Protein AF-A0A3C1KQJ9-F1 (afdb_monomer)

Mean predicted aligned error: 6.89 Å

Organism: NCBI:txid287487

Structure (mmCIF, N/CA/C/O backbone):
data_AF-A0A3C1KQJ9-F1
#
_entry.id   AF-A0A3C1KQJ9-F1
#
loop_
_atom_site.group_PDB
_atom_site.id
_atom_site.type_symbol
_atom_site.label_atom_id
_atom_site.label_alt_id
_atom_site.label_comp_id
_atom_site.label_asym_id
_atom_site.label_entity_id
_atom_site.label_seq_id
_atom_site.pdbx_PDB_ins_code
_at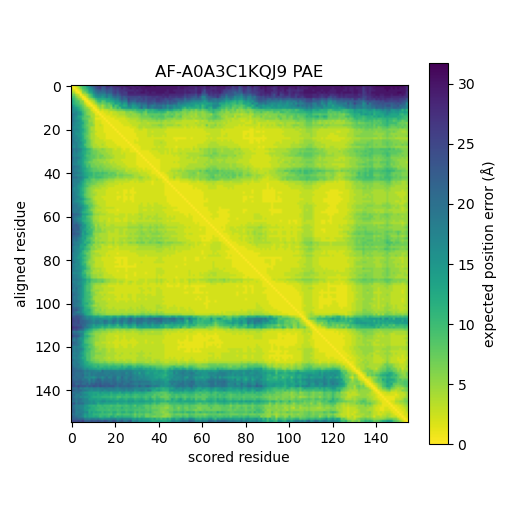om_site.Cartn_x
_atom_site.Cartn_y
_atom_site.Cartn_z
_atom_site.occupancy
_atom_site.B_iso_or_equiv
_atom_site.auth_seq_id
_atom_site.auth_comp_id
_atom_site.auth_asym_id
_atom_site.auth_atom_id
_atom_site.pdbx_PDB_model_num
ATOM 1 N N . MET A 1 1 ? 27.253 33.373 -0.904 1.00 40.12 1 MET A N 1
ATOM 2 C CA . MET A 1 1 ? 26.777 32.854 0.395 1.00 40.12 1 MET A CA 1
ATOM 3 C C . MET A 1 1 ? 25.838 31.694 0.074 1.00 40.12 1 MET A C 1
ATOM 5 O O . MET A 1 1 ? 24.769 31.944 -0.462 1.00 40.12 1 MET A O 1
ATOM 9 N N . SER A 1 2 ? 26.299 30.443 0.201 1.00 50.56 2 SER A N 1
ATOM 10 C CA . SER A 1 2 ? 25.529 29.257 -0.217 1.00 50.56 2 SER A CA 1
ATOM 11 C C . SER A 1 2 ? 24.410 28.984 0.790 1.00 50.56 2 SER A C 1
ATOM 13 O O . SER A 1 2 ? 24.695 28.715 1.953 1.00 50.56 2 SER A O 1
ATOM 15 N N . VAL A 1 3 ? 23.152 29.057 0.351 1.00 56.91 3 VAL A N 1
ATOM 16 C CA . VAL A 1 3 ? 21.940 28.780 1.156 1.00 56.91 3 VAL A CA 1
ATOM 17 C C . VAL A 1 3 ? 21.653 27.266 1.224 1.00 56.91 3 VAL A C 1
ATOM 19 O O . VAL A 1 3 ? 20.543 26.834 1.495 1.00 56.91 3 VAL A O 1
ATOM 22 N N . ILE A 1 4 ? 22.658 26.419 0.986 1.00 58.31 4 ILE A N 1
ATOM 23 C CA . ILE A 1 4 ? 22.537 24.960 1.097 1.00 58.31 4 ILE A CA 1
ATOM 24 C C . ILE A 1 4 ? 23.562 24.498 2.133 1.00 58.31 4 ILE A C 1
ATOM 26 O O . ILE A 1 4 ? 24.605 23.938 1.812 1.00 58.31 4 ILE A O 1
ATOM 30 N N . GLY A 1 5 ? 23.300 24.839 3.396 1.00 54.94 5 GLY A N 1
ATOM 31 C CA . GLY A 1 5 ? 24.182 24.534 4.529 1.00 54.94 5 GLY A CA 1
ATOM 32 C C . GLY A 1 5 ? 24.134 23.078 4.996 1.00 54.94 5 GLY A C 1
ATOM 33 O O . GLY A 1 5 ? 24.909 22.705 5.870 1.00 54.94 5 GLY A O 1
ATOM 34 N N . ASN A 1 6 ? 23.252 22.246 4.436 1.00 52.12 6 ASN A N 1
ATOM 35 C CA . ASN A 1 6 ? 23.225 20.816 4.713 1.00 52.12 6 ASN A CA 1
ATOM 36 C C . ASN A 1 6 ? 22.461 20.052 3.617 1.00 52.12 6 ASN A C 1
ATOM 38 O O . ASN A 1 6 ? 21.237 20.117 3.560 1.00 52.12 6 ASN A O 1
ATOM 42 N N . THR A 1 7 ? 23.179 19.307 2.775 1.00 61.00 7 THR A N 1
ATOM 43 C CA . THR A 1 7 ? 22.599 18.380 1.778 1.00 61.00 7 THR A CA 1
ATOM 44 C C . THR A 1 7 ? 22.525 16.943 2.314 1.00 61.00 7 THR A C 1
ATOM 46 O O . THR A 1 7 ? 22.182 16.023 1.577 1.00 61.00 7 THR A O 1
ATOM 49 N N . ALA A 1 8 ? 22.887 16.714 3.582 1.00 61.41 8 ALA A N 1
ATOM 50 C CA . ALA A 1 8 ? 22.876 15.383 4.171 1.00 61.41 8 ALA A CA 1
ATOM 51 C C . ALA A 1 8 ? 21.514 15.087 4.814 1.00 61.41 8 ALA A C 1
ATOM 53 O O . ALA A 1 8 ? 21.175 15.638 5.866 1.00 61.41 8 ALA A O 1
ATOM 54 N N . LEU A 1 9 ? 20.760 14.179 4.192 1.00 62.34 9 LEU A N 1
ATOM 55 C CA . LEU A 1 9 ? 19.651 13.475 4.831 1.00 62.34 9 LEU A CA 1
ATOM 56 C C . LEU A 1 9 ? 20.246 12.408 5.758 1.00 62.34 9 LEU A C 1
ATOM 58 O O . LEU A 1 9 ? 21.018 11.558 5.313 1.00 62.34 9 LEU A O 1
ATOM 62 N N . ARG A 1 10 ? 19.935 12.480 7.056 1.00 63.31 10 ARG A N 1
ATOM 63 C CA . ARG A 1 10 ? 20.320 11.455 8.034 1.00 63.31 10 ARG A CA 1
ATOM 64 C C . ARG A 1 10 ? 19.116 10.572 8.317 1.00 63.31 10 ARG A C 1
ATOM 66 O O . ARG A 1 10 ? 18.096 11.069 8.781 1.00 63.31 10 ARG A O 1
ATOM 73 N N . PHE A 1 11 ? 19.272 9.287 8.045 1.00 67.06 11 PHE A N 1
ATOM 74 C CA . PHE A 1 11 ? 18.290 8.255 8.346 1.00 67.06 11 PHE A CA 1
ATOM 75 C C . PHE A 1 11 ? 18.615 7.608 9.696 1.00 67.06 11 PHE A C 1
ATOM 77 O O . PHE A 1 11 ? 19.782 7.575 10.097 1.00 67.06 11 PHE A O 1
ATOM 84 N N . SER A 1 12 ? 17.600 7.095 10.395 1.00 79.06 12 SER A N 1
ATOM 85 C CA . SER A 1 12 ? 17.849 6.113 11.459 1.00 79.06 12 SER A CA 1
ATOM 86 C C . SER A 1 12 ? 18.439 4.827 10.864 1.00 79.06 12 SER A C 1
ATOM 88 O O . SER A 1 12 ? 18.347 4.602 9.655 1.00 79.06 12 SER A O 1
ATOM 90 N N . GLU A 1 13 ? 19.036 3.970 11.696 1.00 80.69 13 GLU A N 1
ATOM 91 C CA . GLU A 1 13 ? 19.546 2.664 11.247 1.00 80.69 13 GLU A CA 1
ATOM 92 C C . GLU A 1 13 ? 18.436 1.828 10.587 1.00 80.69 13 GLU A C 1
ATOM 94 O O . GLU A 1 13 ? 18.628 1.327 9.479 1.00 80.69 13 GLU A O 1
ATOM 99 N N . ASP A 1 14 ? 17.237 1.806 11.179 1.00 75.75 14 ASP A N 1
ATOM 100 C CA . ASP A 1 14 ? 16.064 1.131 10.607 1.00 75.75 14 ASP A CA 1
ATOM 101 C C . ASP A 1 14 ? 15.691 1.683 9.224 1.00 75.75 14 ASP A C 1
ATOM 103 O O . ASP A 1 14 ? 15.439 0.930 8.286 1.00 75.75 14 ASP A O 1
ATOM 107 N N . GLN A 1 15 ? 15.695 3.009 9.060 1.00 77.31 15 GLN A N 1
ATOM 108 C CA . GLN A 1 15 ? 15.394 3.646 7.776 1.00 77.31 15 GLN A CA 1
ATOM 109 C C . GLN A 1 15 ? 16.464 3.349 6.721 1.00 77.31 15 GLN A C 1
ATOM 111 O O . GLN A 1 15 ? 16.125 3.170 5.551 1.00 77.31 15 GLN A O 1
ATOM 116 N N . ALA A 1 16 ? 17.738 3.277 7.115 1.00 82.81 16 ALA A N 1
ATOM 117 C CA . ALA A 1 16 ? 18.826 2.908 6.216 1.00 82.81 16 ALA A CA 1
ATOM 118 C C . ALA A 1 16 ? 18.688 1.452 5.741 1.00 82.81 16 ALA A C 1
ATOM 120 O O . ALA A 1 16 ? 18.785 1.188 4.544 1.00 82.81 16 ALA A O 1
ATOM 121 N N . MET A 1 17 ? 18.362 0.526 6.648 1.00 87.31 17 MET A N 1
ATOM 122 C CA . MET A 1 17 ? 18.100 -0.872 6.294 1.00 87.31 17 MET A CA 1
ATOM 123 C C . MET A 1 17 ? 16.894 -1.011 5.357 1.00 87.31 17 MET A C 1
ATOM 125 O O . MET A 1 17 ? 16.983 -1.687 4.333 1.00 87.31 17 MET A O 1
ATOM 129 N N . ILE A 1 18 ? 15.783 -0.332 5.662 1.00 88.56 18 ILE A N 1
ATOM 130 C CA . ILE A 1 18 ? 14.587 -0.320 4.804 1.00 88.56 18 ILE A CA 1
ATOM 131 C C . ILE A 1 18 ? 14.925 0.227 3.417 1.00 88.56 18 ILE A C 1
ATOM 133 O O . ILE A 1 18 ? 14.473 -0.321 2.414 1.00 88.56 18 ILE A O 1
ATOM 137 N N . MET A 1 19 ? 15.737 1.283 3.343 1.00 86.88 19 MET A N 1
ATOM 138 C CA . MET A 1 19 ? 16.176 1.864 2.078 1.00 86.88 19 MET A CA 1
ATOM 139 C C . MET A 1 19 ? 16.962 0.869 1.224 1.00 86.88 19 MET A C 1
ATOM 141 O O . MET A 1 19 ? 16.694 0.762 0.025 1.00 86.88 19 MET A O 1
ATOM 145 N N . ASP A 1 20 ? 17.907 0.137 1.810 1.00 91.88 20 ASP A N 1
ATOM 146 C CA . ASP A 1 20 ? 18.714 -0.835 1.072 1.00 91.88 20 ASP A CA 1
ATOM 147 C C . ASP A 1 20 ? 17.858 -2.003 0.563 1.00 91.88 20 ASP A C 1
ATOM 149 O O . ASP A 1 20 ? 17.939 -2.361 -0.618 1.00 91.88 20 ASP A O 1
ATOM 153 N N . VAL A 1 21 ? 16.961 -2.525 1.408 1.00 95.25 21 VAL A N 1
ATOM 154 C CA . VAL A 1 21 ? 16.000 -3.574 1.028 1.00 95.25 21 VAL A CA 1
ATOM 155 C C . VAL A 1 21 ? 15.075 -3.087 -0.087 1.00 95.25 21 VAL A C 1
ATOM 157 O O . VAL A 1 21 ? 14.929 -3.762 -1.105 1.00 95.25 21 VAL A O 1
ATOM 160 N N . ALA A 1 22 ? 14.494 -1.893 0.051 1.00 95.06 22 ALA A N 1
ATOM 161 C CA . ALA A 1 22 ? 13.571 -1.346 -0.936 1.00 95.06 22 ALA A CA 1
ATOM 162 C C . ALA A 1 22 ? 14.243 -1.109 -2.293 1.00 95.06 22 ALA A C 1
ATOM 164 O O . ALA A 1 22 ? 13.657 -1.409 -3.334 1.00 95.06 22 ALA A O 1
ATOM 165 N N . ARG A 1 23 ? 15.485 -0.611 -2.304 1.00 94.62 23 ARG A N 1
ATOM 166 C CA . ARG A 1 23 ? 16.258 -0.406 -3.538 1.00 94.62 23 ARG A CA 1
ATOM 167 C C . ARG A 1 23 ? 16.559 -1.719 -4.246 1.00 94.62 23 ARG A C 1
ATOM 169 O O . ARG A 1 23 ? 16.351 -1.796 -5.457 1.00 94.62 23 ARG A O 1
ATOM 176 N N . ALA A 1 24 ? 17.025 -2.728 -3.512 1.00 95.75 24 ALA A N 1
ATOM 177 C CA . ALA A 1 24 ? 17.306 -4.046 -4.074 1.00 95.75 24 ALA A CA 1
ATOM 178 C C . ALA A 1 24 ? 16.028 -4.690 -4.632 1.00 95.75 24 ALA A C 1
ATOM 180 O O . ALA A 1 24 ? 16.003 -5.115 -5.786 1.00 95.75 24 ALA A O 1
ATOM 181 N N . PHE A 1 25 ? 14.943 -4.660 -3.855 1.00 96.81 25 PHE A N 1
ATOM 182 C CA . PHE A 1 25 ? 13.643 -5.189 -4.255 1.00 96.81 25 PHE A CA 1
ATOM 183 C C . PHE A 1 25 ? 13.104 -4.514 -5.522 1.00 96.81 25 PHE A C 1
ATOM 185 O O . PHE A 1 25 ? 12.740 -5.186 -6.485 1.00 96.81 25 PHE A O 1
ATOM 192 N N . CYS A 1 26 ? 13.098 -3.178 -5.566 1.00 95.56 26 CYS A N 1
ATOM 193 C CA . CYS A 1 26 ? 12.583 -2.436 -6.717 1.00 95.56 26 CYS A CA 1
ATOM 194 C C . CYS A 1 26 ? 13.442 -2.627 -7.974 1.00 95.56 26 CYS A C 1
ATOM 196 O O . CYS A 1 26 ? 12.908 -2.596 -9.081 1.00 95.56 26 CYS A O 1
ATOM 198 N N . ALA A 1 27 ? 14.759 -2.804 -7.827 1.00 93.62 27 ALA A N 1
ATOM 199 C CA . ALA A 1 27 ? 15.645 -3.094 -8.952 1.00 93.62 27 ALA A CA 1
ATOM 200 C C . ALA A 1 27 ? 15.368 -4.476 -9.567 1.00 93.62 27 ALA A C 1
ATOM 202 O O . ALA A 1 27 ? 15.420 -4.616 -10.787 1.00 93.62 27 ALA A O 1
ATOM 203 N N . ASP A 1 28 ? 15.042 -5.468 -8.736 1.00 95.62 28 ASP A N 1
ATOM 204 C CA . ASP A 1 28 ? 14.771 -6.843 -9.164 1.00 95.62 28 ASP A CA 1
ATOM 205 C C . ASP A 1 28 ? 13.340 -7.018 -9.710 1.00 95.62 28 ASP A C 1
ATOM 207 O O . ASP A 1 28 ? 13.116 -7.681 -10.723 1.00 95.62 28 ASP A O 1
ATOM 211 N N . ARG A 1 29 ? 12.346 -6.379 -9.078 1.00 95.62 29 ARG A N 1
ATOM 212 C CA . ARG A 1 29 ? 10.919 -6.562 -9.404 1.00 95.62 29 ARG A CA 1
ATOM 213 C C . ARG A 1 29 ? 10.334 -5.574 -10.408 1.00 95.62 29 ARG A C 1
ATOM 215 O O . ARG A 1 29 ? 9.238 -5.821 -10.906 1.00 95.62 29 ARG A O 1
ATOM 222 N N . SER A 1 30 ? 11.049 -4.502 -10.756 1.00 93.94 30 SER A N 1
ATOM 223 C CA . SER A 1 30 ? 10.569 -3.488 -11.709 1.00 93.94 30 SER A CA 1
ATOM 224 C C . SER A 1 30 ? 11.500 -3.267 -12.913 1.00 93.94 30 SER A C 1
ATOM 226 O O . SER A 1 30 ? 11.900 -2.133 -13.201 1.00 93.94 30 SER A O 1
ATOM 228 N N . PRO A 1 31 ? 11.879 -4.319 -13.667 1.00 94.19 31 PRO A N 1
ATOM 229 C CA . PRO A 1 31 ? 12.591 -4.117 -14.920 1.00 94.19 31 PRO A CA 1
ATOM 230 C C . PRO A 1 31 ? 11.687 -3.383 -15.923 1.00 94.19 31 PRO A C 1
ATOM 232 O O . PRO A 1 31 ? 10.477 -3.605 -15.976 1.00 94.19 31 PRO A O 1
ATOM 235 N N . MET A 1 32 ? 12.273 -2.537 -16.776 1.00 92.31 32 MET A N 1
ATOM 236 C CA . MET A 1 32 ? 11.517 -1.683 -17.713 1.00 92.31 32 MET A CA 1
ATOM 237 C C . MET A 1 32 ? 10.558 -2.451 -18.634 1.00 92.31 32 MET A C 1
ATOM 239 O O . MET A 1 32 ? 9.519 -1.919 -19.018 1.00 92.31 32 MET A O 1
ATOM 243 N N . ALA A 1 33 ? 10.885 -3.699 -18.981 1.00 92.56 33 ALA A N 1
ATOM 244 C CA . ALA A 1 33 ? 9.992 -4.564 -19.748 1.00 92.56 33 ALA A CA 1
ATOM 245 C C . ALA A 1 33 ? 8.688 -4.865 -18.985 1.00 92.56 33 ALA A C 1
ATOM 247 O O . ALA A 1 33 ? 7.610 -4.751 -19.565 1.00 92.56 33 ALA A O 1
ATOM 248 N N . SER A 1 34 ? 8.776 -5.166 -17.685 1.00 92.00 34 SER A N 1
ATOM 249 C CA . SER A 1 34 ? 7.609 -5.389 -16.825 1.00 92.00 34 SER A CA 1
ATOM 250 C C . SER A 1 34 ? 6.785 -4.119 -16.656 1.00 92.00 34 SER A C 1
ATOM 252 O O . SER A 1 34 ? 5.567 -4.179 -16.767 1.00 92.00 34 SER A O 1
ATOM 254 N N . VAL A 1 35 ? 7.431 -2.962 -16.466 1.00 93.00 35 VAL A N 1
ATOM 255 C CA . VAL A 1 35 ? 6.731 -1.667 -16.366 1.00 93.00 35 VAL A CA 1
ATOM 256 C C . VAL A 1 35 ? 5.881 -1.414 -17.613 1.00 93.00 35 VAL A C 1
ATOM 258 O O . VAL A 1 35 ? 4.703 -1.094 -17.503 1.00 93.00 35 VAL A O 1
ATOM 261 N N . ARG A 1 36 ? 6.447 -1.618 -18.810 1.00 92.69 36 ARG A N 1
ATOM 262 C CA . ARG A 1 36 ? 5.708 -1.451 -20.072 1.00 92.69 36 ARG A CA 1
ATOM 263 C C . ARG A 1 36 ? 4.559 -2.442 -20.216 1.00 92.69 36 ARG A C 1
ATOM 265 O O . ARG A 1 36 ? 3.495 -2.051 -20.671 1.00 92.69 36 ARG A O 1
ATOM 272 N N . ALA A 1 37 ? 4.763 -3.698 -19.825 1.00 92.75 37 ALA A N 1
ATOM 273 C CA . ALA A 1 37 ? 3.703 -4.701 -19.868 1.00 92.75 37 ALA A CA 1
ATOM 274 C C . ALA A 1 37 ? 2.543 -4.358 -18.916 1.00 92.75 37 ALA A C 1
ATOM 276 O O . ALA A 1 37 ? 1.387 -4.588 -19.253 1.00 92.75 37 ALA A O 1
ATOM 277 N N . LEU A 1 38 ? 2.841 -3.780 -17.748 1.00 93.88 38 LEU A N 1
ATOM 278 C CA . LEU A 1 38 ? 1.831 -3.397 -16.762 1.00 93.88 38 LEU A CA 1
ATOM 279 C C . LEU A 1 38 ? 0.990 -2.188 -17.186 1.00 93.88 38 LEU A C 1
ATOM 281 O O . LEU A 1 38 ? -0.177 -2.132 -16.810 1.00 93.88 38 LEU A O 1
ATOM 285 N N . LEU A 1 39 ? 1.538 -1.263 -17.983 1.00 90.44 39 LEU A N 1
ATOM 286 C CA . LEU A 1 39 ? 0.779 -0.127 -18.529 1.00 90.44 39 LEU A CA 1
ATOM 287 C C . LEU A 1 39 ? -0.401 -0.567 -19.406 1.00 90.44 39 LEU A C 1
ATOM 289 O O . LEU A 1 39 ? -1.422 0.108 -19.434 1.00 90.44 39 LEU A O 1
ATOM 293 N N . GLU A 1 40 ? -0.263 -1.705 -20.084 1.00 91.19 40 GLU A N 1
ATOM 294 C CA . GLU A 1 40 ? -1.302 -2.290 -20.940 1.00 91.19 40 GLU A CA 1
ATOM 295 C C . GLU A 1 40 ? -2.196 -3.289 -20.182 1.00 91.19 40 GLU A C 1
ATOM 297 O O . GLU A 1 40 ? -3.070 -3.919 -20.774 1.00 91.19 40 GLU A O 1
ATOM 302 N N . SER A 1 41 ? -1.957 -3.493 -18.881 1.00 92.31 41 SER A N 1
ATOM 303 C CA . SER A 1 41 ? -2.708 -4.450 -18.066 1.00 92.31 41 SER A CA 1
ATOM 304 C C . SER A 1 41 ? -3.866 -3.781 -17.332 1.00 92.31 41 SER A C 1
ATOM 306 O O . SER A 1 41 ? -3.703 -2.700 -16.772 1.00 92.31 41 SER A O 1
ATOM 308 N N . ASP A 1 42 ? -5.000 -4.477 -17.229 1.00 88.81 42 ASP A N 1
ATOM 309 C CA . ASP A 1 42 ? -6.173 -3.980 -16.492 1.00 88.81 42 ASP A CA 1
ATOM 310 C C . ASP A 1 42 ? -5.883 -3.749 -14.999 1.00 88.81 42 ASP A C 1
ATOM 312 O O . ASP A 1 42 ? -6.436 -2.845 -14.377 1.00 88.81 42 ASP A O 1
ATOM 316 N N . ALA A 1 43 ? -5.016 -4.576 -14.403 1.00 87.44 43 ALA A N 1
ATOM 317 C CA . ALA A 1 43 ? -4.680 -4.484 -12.984 1.00 87.44 43 ALA A CA 1
ATOM 318 C C . ALA A 1 43 ? -3.707 -3.335 -12.676 1.00 87.44 43 ALA A C 1
ATOM 320 O O . ALA A 1 43 ? -3.728 -2.800 -11.571 1.00 87.44 43 ALA A O 1
ATOM 321 N N . GLY A 1 44 ? -2.817 -2.985 -13.612 1.00 89.38 44 GLY A N 1
ATOM 322 C CA . GLY A 1 44 ? -1.796 -1.947 -13.430 1.00 89.38 44 GLY A CA 1
ATOM 323 C C . GLY A 1 44 ? -0.661 -2.297 -12.452 1.00 89.38 44 GLY A C 1
ATOM 324 O O . GLY A 1 44 ? 0.251 -1.494 -12.259 1.00 89.38 44 GLY A O 1
ATOM 325 N N . PHE A 1 45 ? -0.675 -3.483 -11.834 1.00 93.69 45 PHE A N 1
ATOM 326 C CA . PHE A 1 45 ? 0.401 -3.996 -10.980 1.00 93.69 45 PHE A CA 1
ATOM 327 C C . PHE A 1 45 ? 0.466 -5.529 -11.020 1.00 93.69 45 PHE A C 1
ATOM 329 O O . PHE A 1 45 ? -0.478 -6.194 -11.442 1.00 93.69 45 PHE A O 1
ATOM 336 N N . ASN A 1 46 ? 1.585 -6.100 -10.564 1.00 94.62 46 ASN A N 1
ATOM 337 C CA . ASN A 1 46 ? 1.760 -7.549 -10.470 1.00 94.62 46 ASN A CA 1
ATOM 338 C C . ASN A 1 46 ? 1.335 -8.060 -9.072 1.00 94.62 46 ASN A C 1
ATOM 340 O O . ASN A 1 46 ? 1.993 -7.706 -8.090 1.00 94.62 46 ASN A O 1
ATOM 344 N N . PRO A 1 47 ? 0.300 -8.919 -8.955 1.00 94.56 47 PRO A N 1
ATOM 345 C CA . PRO A 1 47 ? -0.159 -9.451 -7.669 1.00 94.56 47 PRO A CA 1
ATOM 346 C C . PRO A 1 47 ? 0.899 -10.242 -6.891 1.00 94.56 47 PRO A C 1
ATOM 348 O O . PRO A 1 47 ? 0.900 -10.196 -5.666 1.00 94.56 47 PRO A O 1
ATOM 351 N N . ALA A 1 48 ? 1.818 -10.931 -7.575 1.00 95.69 48 ALA A N 1
ATOM 352 C CA . ALA A 1 48 ? 2.900 -11.657 -6.911 1.00 95.69 48 ALA A CA 1
ATOM 353 C C . ALA A 1 48 ? 3.894 -10.690 -6.253 1.00 95.69 48 ALA A C 1
ATOM 355 O O . ALA A 1 48 ? 4.264 -10.870 -5.099 1.00 95.69 48 ALA A O 1
ATOM 356 N N . VAL A 1 49 ? 4.242 -9.604 -6.953 1.00 96.44 49 VAL A N 1
ATOM 357 C CA . VAL A 1 49 ? 5.107 -8.547 -6.404 1.00 96.44 49 VAL A CA 1
ATOM 358 C C . VAL A 1 49 ? 4.416 -7.829 -5.247 1.00 96.44 49 VAL A C 1
ATOM 360 O O . VAL A 1 49 ? 5.068 -7.492 -4.263 1.00 96.44 49 VAL A O 1
ATOM 363 N N . TRP A 1 50 ? 3.097 -7.620 -5.332 1.00 97.25 50 TRP A N 1
ATOM 364 C CA . TRP A 1 50 ? 2.324 -7.101 -4.204 1.00 97.25 50 TRP A CA 1
ATOM 365 C C . TRP A 1 50 ? 2.406 -8.031 -2.994 1.00 97.25 50 TRP A C 1
ATOM 367 O O . TRP A 1 50 ? 2.707 -7.554 -1.906 1.00 97.25 50 TRP A O 1
ATOM 377 N N . GLN A 1 51 ? 2.216 -9.339 -3.179 1.00 97.69 51 GLN A N 1
ATOM 378 C CA . GLN A 1 51 ? 2.325 -10.300 -2.082 1.00 97.69 51 GLN A CA 1
ATOM 379 C C . GLN A 1 51 ? 3.715 -10.271 -1.430 1.00 97.69 51 GLN A C 1
ATOM 381 O O . GLN A 1 51 ? 3.801 -10.247 -0.210 1.00 97.69 51 GLN A O 1
ATOM 386 N N . GLU A 1 52 ? 4.795 -10.154 -2.208 1.00 97.69 52 GLU A N 1
ATOM 387 C CA . GLU A 1 52 ? 6.141 -9.995 -1.639 1.00 97.69 52 GLU A CA 1
ATOM 388 C C . GLU A 1 52 ? 6.264 -8.723 -0.772 1.00 97.69 52 GLU A C 1
ATOM 390 O O . GLU A 1 52 ? 6.903 -8.751 0.279 1.00 97.69 52 GLU A O 1
ATOM 395 N N . MET A 1 53 ? 5.623 -7.608 -1.155 1.00 97.19 53 MET A N 1
ATOM 396 C CA . MET A 1 53 ? 5.568 -6.401 -0.311 1.00 97.19 53 MET A CA 1
ATOM 397 C C . MET A 1 53 ? 4.782 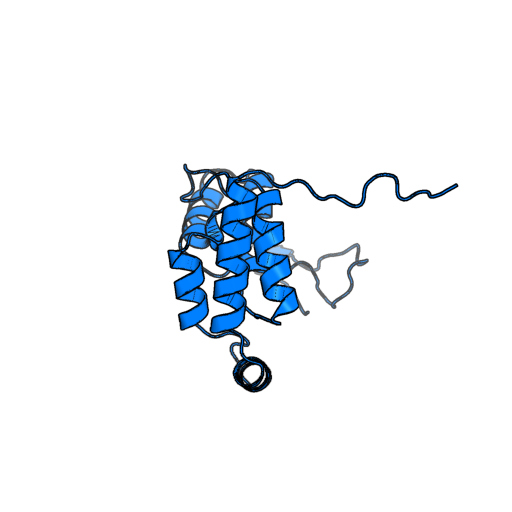-6.628 0.985 1.00 97.19 53 MET A C 1
ATOM 399 O O . MET A 1 53 ? 5.167 -6.105 2.034 1.00 97.19 53 MET A O 1
ATOM 403 N N . VAL A 1 54 ? 3.683 -7.385 0.914 1.00 97.31 54 VAL A N 1
ATOM 404 C CA . VAL A 1 54 ? 2.877 -7.774 2.080 1.00 97.31 54 VAL A CA 1
ATOM 405 C C . VAL A 1 54 ? 3.709 -8.626 3.035 1.00 97.31 54 VAL A C 1
ATOM 407 O O . VAL A 1 54 ? 3.736 -8.337 4.229 1.00 97.31 54 VAL A O 1
ATOM 410 N N . ASP A 1 55 ? 4.452 -9.600 2.514 1.00 96.25 55 ASP A N 1
ATOM 411 C CA . ASP A 1 55 ? 5.301 -10.497 3.303 1.00 96.25 55 ASP A CA 1
ATOM 412 C C . ASP A 1 55 ? 6.460 -9.746 3.988 1.00 96.25 55 ASP A C 1
ATOM 414 O O . ASP A 1 55 ? 6.876 -10.105 5.089 1.00 96.25 55 ASP A O 1
ATOM 418 N N . MET A 1 56 ? 6.947 -8.653 3.384 1.00 94.94 56 MET A N 1
ATOM 419 C CA . MET A 1 56 ? 7.906 -7.726 4.007 1.00 94.94 56 MET A CA 1
ATOM 420 C C . MET A 1 56 ? 7.273 -6.785 5.052 1.00 94.94 56 MET A C 1
ATOM 422 O O . MET A 1 56 ? 7.980 -5.985 5.666 1.00 94.94 56 MET A O 1
ATOM 426 N N . GLY A 1 57 ? 5.952 -6.828 5.243 1.00 94.69 57 GLY A N 1
ATOM 427 C CA . GLY A 1 57 ? 5.227 -5.999 6.210 1.00 94.69 57 GLY A CA 1
ATOM 428 C C . GLY A 1 57 ? 5.058 -4.534 5.797 1.00 94.69 57 GLY A C 1
ATOM 429 O O . GLY A 1 57 ? 4.684 -3.695 6.618 1.00 94.69 57 GLY A O 1
ATOM 430 N N . TRP A 1 58 ? 5.316 -4.188 4.532 1.00 96.00 58 TRP A N 1
ATOM 431 C CA . TRP A 1 58 ? 5.246 -2.801 4.059 1.00 96.00 58 TRP A CA 1
ATOM 432 C C . TRP A 1 58 ? 3.853 -2.157 4.179 1.00 96.00 58 TRP A C 1
ATOM 434 O O . TRP A 1 58 ? 3.792 -0.995 4.590 1.00 96.00 58 TRP A O 1
ATOM 444 N N . PRO A 1 59 ? 2.727 -2.850 3.901 1.00 96.50 59 PRO A N 1
ATOM 445 C CA . PRO A 1 59 ? 1.395 -2.248 4.017 1.00 96.50 59 PRO A CA 1
ATOM 446 C C . PRO A 1 59 ? 1.075 -1.762 5.437 1.00 96.50 59 PRO A C 1
ATOM 448 O O . PRO A 1 59 ? 0.452 -0.715 5.615 1.00 96.50 59 PRO A O 1
ATOM 451 N N . GLY A 1 60 ? 1.539 -2.500 6.449 1.00 95.00 60 GLY A N 1
ATOM 452 C CA . GLY A 1 60 ? 1.339 -2.195 7.865 1.00 95.00 60 GLY A CA 1
ATOM 453 C C . GLY A 1 60 ? 2.459 -1.374 8.505 1.00 95.00 60 GLY A C 1
ATOM 454 O O . GLY A 1 60 ? 2.343 -1.004 9.670 1.00 95.00 60 GLY A O 1
ATOM 455 N N . MET A 1 61 ? 3.543 -1.042 7.795 1.00 94.12 61 MET A N 1
ATOM 456 C CA . MET A 1 61 ? 4.777 -0.553 8.433 1.00 94.12 61 MET A CA 1
ATOM 457 C C . MET A 1 61 ? 4.608 0.734 9.263 1.00 94.12 61 MET A C 1
ATOM 459 O O . MET A 1 61 ? 5.357 0.986 10.203 1.00 94.12 61 MET A O 1
ATOM 463 N N . THR A 1 62 ? 3.606 1.550 8.926 1.00 93.12 62 THR A N 1
ATOM 464 C CA . THR A 1 62 ? 3.303 2.823 9.604 1.00 93.12 62 THR A CA 1
ATOM 465 C C . THR A 1 62 ? 2.169 2.721 10.621 1.00 93.12 62 THR A C 1
ATOM 467 O O . THR A 1 62 ? 1.897 3.693 11.330 1.00 93.12 62 THR A O 1
ATOM 470 N N . LEU A 1 63 ? 1.482 1.579 10.672 1.00 93.81 63 LEU A N 1
ATOM 471 C CA . LEU A 1 63 ? 0.395 1.318 11.606 1.00 93.81 63 LEU A CA 1
ATOM 472 C C . LEU A 1 63 ? 0.955 0.808 12.945 1.00 93.81 63 LEU A C 1
ATOM 474 O O . LEU A 1 63 ? 2.030 0.208 12.963 1.00 93.81 63 LEU A O 1
ATOM 478 N N . PRO A 1 64 ? 0.251 1.029 14.067 1.00 93.12 64 PRO A N 1
ATOM 479 C CA . PRO A 1 64 ? 0.607 0.440 15.356 1.00 93.12 64 PRO A CA 1
ATOM 480 C C . PRO A 1 64 ? 0.655 -1.094 15.318 1.00 93.12 64 PRO A C 1
ATOM 482 O O . PRO A 1 64 ? -0.126 -1.725 14.606 1.00 93.12 64 PRO A O 1
ATOM 485 N N . GLU A 1 65 ? 1.490 -1.696 16.166 1.00 93.62 65 GLU A N 1
ATOM 486 C CA . GLU A 1 65 ? 1.599 -3.161 16.306 1.00 93.62 65 GLU A CA 1
ATOM 487 C C . GLU A 1 65 ? 0.269 -3.826 16.685 1.00 93.62 65 GLU A C 1
ATOM 489 O O . GLU A 1 65 ? -0.069 -4.888 16.168 1.00 93.62 65 GLU A O 1
ATOM 494 N N . ALA A 1 66 ? -0.544 -3.163 17.517 1.00 91.94 66 ALA A N 1
ATOM 495 C CA . ALA A 1 66 ? -1.884 -3.631 17.891 1.00 91.94 66 ALA A CA 1
ATOM 496 C C . ALA A 1 66 ? -2.836 -3.802 16.689 1.00 91.94 66 ALA A C 1
ATOM 498 O O . ALA A 1 66 ? -3.848 -4.488 16.795 1.00 91.94 66 ALA A O 1
ATOM 499 N N . LEU A 1 67 ? -2.506 -3.185 15.553 1.00 92.81 67 LEU A N 1
ATOM 500 C CA . LEU A 1 67 ? -3.247 -3.250 14.297 1.00 92.81 67 LEU A CA 1
ATOM 501 C C . LEU A 1 67 ? -2.486 -4.045 13.222 1.00 92.81 67 LEU A C 1
ATOM 503 O O . LEU A 1 67 ? -2.728 -3.860 12.033 1.00 92.81 67 LEU A O 1
ATOM 507 N N . GLY A 1 68 ? -1.552 -4.913 13.629 1.00 90.25 68 GLY A N 1
ATOM 508 C CA . GLY A 1 68 ? -0.756 -5.743 12.720 1.00 90.25 68 GLY A CA 1
ATOM 509 C C . GLY A 1 68 ? 0.339 -4.981 11.969 1.00 90.25 68 GLY A C 1
ATOM 510 O O . GLY A 1 68 ? 0.848 -5.478 10.968 1.00 90.25 68 GLY A O 1
ATOM 511 N N . GLY A 1 69 ? 0.677 -3.768 12.415 1.00 92.94 69 GLY A N 1
ATOM 512 C CA . GLY A 1 69 ? 1.730 -2.946 11.829 1.00 92.94 69 GLY A CA 1
ATOM 513 C C . GLY A 1 69 ? 3.082 -3.044 12.538 1.00 92.94 69 GLY A C 1
ATOM 514 O O . GLY A 1 69 ? 3.261 -3.840 13.453 1.00 92.94 69 GLY A O 1
ATOM 515 N N . ALA A 1 70 ? 4.032 -2.202 12.123 1.00 91.19 70 ALA A N 1
ATOM 516 C CA . ALA A 1 70 ? 5.390 -2.156 12.687 1.00 91.19 70 ALA A CA 1
ATOM 517 C C . ALA A 1 70 ? 5.695 -0.880 13.496 1.00 91.19 70 ALA A C 1
ATOM 519 O O . ALA A 1 70 ? 6.785 -0.729 14.036 1.00 91.19 70 ALA A O 1
ATOM 520 N N . GLY A 1 71 ? 4.769 0.081 13.555 1.00 90.00 71 GLY A N 1
ATOM 521 C CA . GLY A 1 71 ? 4.918 1.296 14.362 1.00 90.00 71 GLY A CA 1
ATOM 522 C C . GLY A 1 71 ? 6.049 2.243 13.937 1.00 90.00 71 GLY A C 1
ATOM 523 O O . GLY A 1 71 ? 6.362 3.173 14.676 1.00 90.00 71 GLY A O 1
ATOM 524 N N . LEU A 1 72 ? 6.637 2.074 12.748 1.00 88.50 72 LEU A N 1
ATOM 525 C CA . LEU A 1 72 ? 7.846 2.799 12.318 1.00 88.50 72 LEU A CA 1
ATOM 526 C C . LEU A 1 72 ? 7.597 4.269 11.936 1.00 88.50 72 LEU A C 1
ATOM 528 O O . LEU A 1 72 ? 8.529 5.035 11.677 1.00 88.50 72 LEU A O 1
ATOM 532 N N . GLY A 1 73 ? 6.326 4.674 11.889 1.00 86.25 73 GLY A N 1
ATOM 533 C CA . GLY A 1 73 ? 5.907 6.012 11.495 1.00 86.25 73 GLY A CA 1
ATOM 534 C C . GLY A 1 73 ? 6.077 6.289 9.998 1.00 86.25 73 GLY A C 1
ATOM 535 O O . GLY A 1 73 ? 6.743 5.571 9.257 1.00 86.25 73 GLY A O 1
ATOM 536 N N . VAL A 1 74 ? 5.458 7.372 9.526 1.00 88.31 74 VAL A N 1
ATOM 537 C CA . VAL A 1 74 ? 5.384 7.697 8.086 1.00 88.31 74 VAL A CA 1
ATOM 538 C C . VAL A 1 74 ? 6.744 7.955 7.433 1.00 88.31 74 VAL A C 1
ATOM 540 O O . VAL A 1 74 ? 6.901 7.727 6.238 1.00 88.31 74 VAL A O 1
ATOM 543 N N . ALA A 1 75 ? 7.744 8.383 8.210 1.00 88.06 75 ALA A N 1
ATOM 544 C CA . ALA A 1 75 ? 9.095 8.621 7.710 1.00 88.06 75 ALA A CA 1
ATOM 545 C C . ALA A 1 75 ? 9.769 7.334 7.204 1.00 88.06 75 ALA A C 1
ATOM 547 O O . ALA A 1 75 ? 10.569 7.393 6.276 1.00 88.06 75 ALA A O 1
ATOM 548 N N . ALA A 1 76 ? 9.414 6.170 7.759 1.00 87.81 76 ALA A N 1
ATOM 549 C CA . ALA A 1 76 ? 9.948 4.884 7.318 1.00 87.81 76 ALA A CA 1
ATOM 550 C C . ALA A 1 76 ? 9.444 4.460 5.926 1.00 87.81 76 ALA A C 1
ATOM 552 O O . ALA A 1 76 ? 10.107 3.680 5.250 1.00 87.81 76 ALA A O 1
ATOM 553 N N . ALA A 1 77 ? 8.313 5.007 5.464 1.00 92.25 77 ALA A N 1
ATOM 554 C CA . ALA A 1 77 ? 7.781 4.732 4.130 1.00 92.25 77 ALA A CA 1
ATOM 555 C C . ALA A 1 77 ? 8.473 5.553 3.024 1.00 92.25 77 ALA A C 1
ATOM 557 O O . ALA A 1 77 ? 8.466 5.152 1.863 1.00 92.25 77 ALA A O 1
ATOM 558 N N . VAL A 1 78 ? 9.103 6.683 3.374 1.00 91.81 78 VAL A N 1
ATOM 559 C CA . VAL A 1 78 ? 9.820 7.559 2.429 1.00 91.81 78 VAL A CA 1
ATOM 560 C C . VAL A 1 78 ? 10.846 6.793 1.584 1.00 91.81 78 VAL A C 1
ATOM 562 O O . VAL A 1 78 ? 10.713 6.827 0.361 1.00 91.81 78 VAL A O 1
ATOM 565 N N . PRO A 1 79 ? 11.817 6.057 2.163 1.00 91.31 79 PRO A N 1
ATOM 566 C CA . PRO A 1 79 ? 12.804 5.336 1.360 1.00 91.31 79 PRO A CA 1
ATOM 567 C C . PRO A 1 79 ? 12.185 4.260 0.454 1.00 91.31 79 PRO A C 1
ATOM 569 O O . PRO A 1 79 ? 12.693 4.017 -0.643 1.00 91.31 79 PRO A O 1
ATOM 572 N N . VAL A 1 80 ? 11.073 3.645 0.875 1.00 94.88 80 VAL A N 1
ATOM 573 C CA . VAL A 1 80 ? 10.331 2.671 0.060 1.00 94.88 80 VAL A CA 1
ATOM 574 C C . VAL A 1 80 ? 9.729 3.356 -1.163 1.00 94.88 80 VAL A C 1
ATOM 576 O O . VAL A 1 80 ? 9.942 2.919 -2.293 1.00 94.88 80 VAL A O 1
ATOM 579 N N . PHE A 1 81 ? 9.035 4.473 -0.961 1.00 95.38 81 PHE A N 1
ATOM 580 C CA . PHE A 1 81 ? 8.398 5.215 -2.044 1.00 95.38 81 PHE A CA 1
ATOM 581 C C . PHE A 1 81 ? 9.394 5.880 -2.992 1.00 95.38 81 PHE A C 1
ATOM 583 O O . PHE A 1 81 ? 9.154 5.907 -4.198 1.00 95.38 81 PHE A O 1
ATOM 590 N N . GLU A 1 82 ? 10.532 6.356 -2.489 1.00 93.88 82 GLU A N 1
ATOM 591 C CA . GLU A 1 82 ? 11.624 6.847 -3.332 1.00 93.88 82 GLU A CA 1
ATOM 592 C C . GLU A 1 82 ? 12.168 5.741 -4.245 1.00 93.88 82 GLU A C 1
ATOM 594 O O . GLU A 1 82 ? 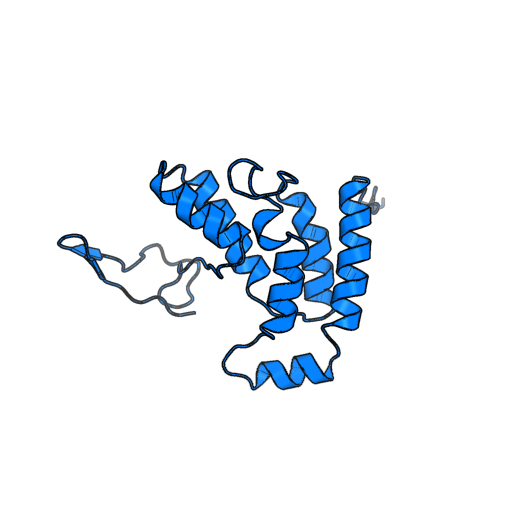12.355 5.964 -5.445 1.00 93.88 82 GLU A O 1
ATOM 599 N N . ALA A 1 83 ? 12.389 4.536 -3.707 1.00 95.19 83 ALA A N 1
ATOM 600 C CA . ALA A 1 83 ? 12.839 3.389 -4.491 1.00 95.19 83 ALA A CA 1
ATOM 601 C C . ALA A 1 83 ? 11.789 2.963 -5.531 1.00 95.19 83 ALA A C 1
ATOM 603 O O . ALA A 1 83 ? 12.133 2.750 -6.697 1.00 95.19 83 ALA A O 1
ATOM 604 N N . MET A 1 84 ? 10.512 2.915 -5.141 1.00 95.94 84 MET A N 1
ATOM 605 C CA . MET A 1 84 ? 9.408 2.597 -6.048 1.00 95.94 84 MET A CA 1
ATOM 606 C C . MET A 1 84 ? 9.301 3.613 -7.185 1.00 95.94 84 MET A C 1
ATOM 608 O O . MET A 1 84 ? 9.251 3.222 -8.349 1.00 95.94 84 MET A O 1
ATOM 612 N N . GLY A 1 85 ? 9.328 4.912 -6.873 1.00 95.00 85 GLY A N 1
ATOM 613 C CA . GLY A 1 85 ? 9.281 5.977 -7.874 1.00 95.00 85 GLY A CA 1
ATOM 614 C C . GLY A 1 85 ? 10.476 5.929 -8.826 1.00 95.00 85 GLY A C 1
ATOM 615 O O . GLY A 1 85 ? 10.305 6.061 -10.037 1.00 95.00 85 GLY A O 1
ATOM 616 N N . ARG A 1 86 ? 11.682 5.658 -8.307 1.00 94.94 86 ARG A N 1
ATOM 617 C CA . ARG A 1 86 ? 12.903 5.533 -9.120 1.00 94.94 86 ARG A CA 1
ATOM 618 C C . ARG A 1 86 ? 12.831 4.386 -10.127 1.00 94.94 86 ARG A C 1
ATOM 620 O O . ARG A 1 86 ? 13.357 4.526 -11.229 1.00 94.94 86 ARG A O 1
ATOM 627 N N . SER A 1 87 ? 12.209 3.273 -9.752 1.00 95.06 87 SER A N 1
ATOM 628 C CA . SER A 1 87 ? 12.084 2.090 -10.611 1.00 95.06 87 SER A CA 1
ATOM 629 C C . SER A 1 87 ? 10.739 1.995 -11.336 1.00 95.06 87 SER A C 1
ATOM 631 O O . SER A 1 87 ? 10.494 1.000 -12.016 1.00 95.06 87 SER A O 1
ATOM 633 N N . LEU A 1 88 ? 9.869 3.005 -11.204 1.00 94.69 88 LEU A N 1
ATOM 634 C CA . LEU A 1 88 ? 8.492 3.001 -11.716 1.00 94.69 88 LEU A CA 1
ATOM 635 C C . LEU A 1 88 ? 7.684 1.772 -11.261 1.00 94.69 88 LEU A C 1
ATOM 637 O O . LEU A 1 88 ? 6.863 1.244 -12.011 1.00 94.69 88 LEU A O 1
ATOM 641 N N . LEU A 1 89 ? 7.932 1.299 -10.036 1.00 94.94 89 LEU A N 1
ATOM 642 C CA . LEU A 1 89 ? 7.218 0.161 -9.474 1.00 94.94 89 LEU A CA 1
ATOM 643 C C . LEU A 1 89 ? 5.812 0.596 -9.049 1.00 94.94 89 LEU A C 1
ATOM 645 O O . LEU A 1 89 ? 5.632 1.246 -8.018 1.00 94.94 89 LEU A O 1
ATOM 649 N N . GLY A 1 90 ? 4.824 0.239 -9.869 1.00 91.94 90 GLY A N 1
ATOM 650 C CA . GLY A 1 90 ? 3.408 0.439 -9.577 1.00 91.94 90 GLY A CA 1
ATOM 651 C C . GLY A 1 90 ? 2.879 -0.545 -8.533 1.00 91.94 90 GLY A C 1
ATOM 652 O O . GLY A 1 90 ? 3.445 -1.615 -8.308 1.00 91.94 90 GLY A O 1
ATOM 653 N N . GLY A 1 91 ? 1.771 -0.183 -7.894 1.00 93.69 91 GLY A N 1
ATOM 654 C CA . GLY A 1 91 ? 1.103 -1.036 -6.919 1.00 93.69 91 GLY A CA 1
ATOM 655 C C . GLY A 1 91 ? 0.276 -0.246 -5.910 1.00 93.69 91 GLY A C 1
ATOM 656 O O . GLY A 1 91 ? 0.372 0.982 -5.841 1.00 93.69 91 GLY A O 1
ATOM 657 N N . PRO A 1 92 ? -0.525 -0.943 -5.093 1.00 95.81 92 PRO A N 1
ATOM 658 C CA . PRO A 1 92 ? -1.457 -0.300 -4.176 1.00 95.81 92 PRO A CA 1
ATOM 659 C C . PRO A 1 92 ? -0.787 0.277 -2.921 1.00 95.81 92 PRO A C 1
ATOM 661 O O . PRO A 1 92 ? -1.460 0.961 -2.160 1.00 95.81 92 PRO A O 1
ATOM 664 N N . LEU A 1 93 ? 0.515 0.048 -2.688 1.00 96.75 93 LEU A N 1
ATOM 665 C CA . LEU A 1 93 ? 1.174 0.346 -1.408 1.00 96.75 93 LEU A CA 1
ATOM 666 C C . LEU A 1 93 ? 0.943 1.781 -0.912 1.00 96.75 93 LEU A C 1
ATOM 668 O O . LEU A 1 93 ? 0.515 1.971 0.222 1.00 96.75 93 LEU A O 1
ATOM 672 N N . MET A 1 94 ? 1.205 2.784 -1.756 1.00 95.19 94 MET A N 1
ATOM 673 C CA . MET A 1 94 ? 1.033 4.194 -1.383 1.00 95.19 94 MET A CA 1
ATOM 674 C C . MET A 1 94 ? -0.425 4.503 -1.027 1.00 95.19 94 MET A C 1
ATOM 676 O O . MET A 1 94 ? -0.698 5.099 0.013 1.00 95.19 94 MET A O 1
ATOM 680 N N . ALA A 1 95 ? -1.363 4.074 -1.873 1.00 94.75 95 ALA A N 1
ATOM 681 C CA . ALA A 1 95 ? -2.787 4.317 -1.670 1.00 94.75 95 ALA A CA 1
ATOM 682 C C . ALA A 1 95 ? -3.298 3.629 -0.393 1.00 94.75 95 ALA A C 1
ATOM 684 O O . ALA A 1 95 ? -3.970 4.270 0.418 1.00 94.75 95 ALA A O 1
ATOM 685 N N . SER A 1 96 ? -2.907 2.370 -0.174 1.00 96.50 96 SER A N 1
ATOM 686 C CA . SER A 1 96 ? -3.272 1.586 1.007 1.00 96.50 96 SER A CA 1
ATOM 687 C C . SER A 1 96 ? -2.717 2.206 2.281 1.00 96.50 96 SER A C 1
ATOM 689 O O . SER A 1 96 ? -3.437 2.341 3.270 1.00 96.50 96 SER A O 1
ATOM 691 N N . LEU A 1 97 ? -1.454 2.641 2.252 1.00 95.50 97 LEU A N 1
ATOM 692 C CA . LEU A 1 97 ? -0.811 3.284 3.390 1.00 95.50 97 LEU A CA 1
ATOM 693 C C . LEU A 1 97 ? -1.516 4.599 3.737 1.00 95.50 97 LEU A C 1
ATOM 695 O O . LEU A 1 97 ? -1.836 4.824 4.902 1.00 95.50 97 LEU A O 1
ATOM 699 N N . LEU A 1 98 ? -1.820 5.446 2.747 1.00 94.00 98 LEU A N 1
ATOM 700 C CA . LEU A 1 98 ? -2.557 6.694 2.969 1.00 94.00 98 LEU A CA 1
ATOM 701 C C . LEU A 1 98 ? -3.967 6.440 3.516 1.00 94.00 98 LEU A C 1
ATOM 703 O O . LEU A 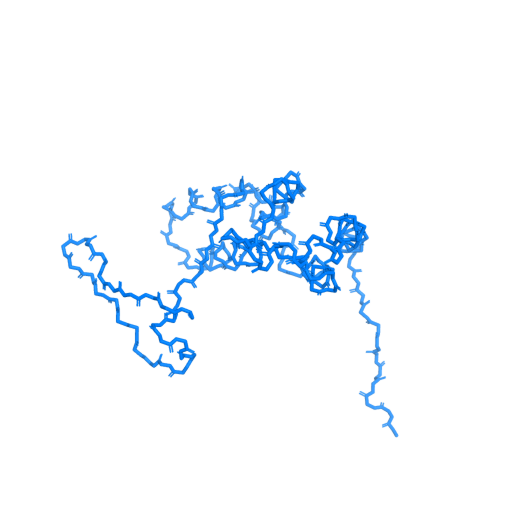1 98 ? -4.382 7.121 4.453 1.00 94.00 98 LEU A O 1
ATOM 707 N N . ALA A 1 99 ? -4.683 5.446 2.984 1.00 94.50 99 ALA A N 1
ATOM 708 C CA . ALA A 1 99 ? -6.002 5.058 3.478 1.00 94.50 99 ALA A CA 1
ATOM 709 C C . ALA A 1 99 ? -5.947 4.579 4.939 1.00 94.50 99 ALA A C 1
ATOM 711 O O . ALA A 1 99 ? -6.730 5.042 5.769 1.00 94.50 99 ALA A O 1
ATOM 712 N N . GLY A 1 100 ? -4.980 3.724 5.286 1.00 94.06 100 GLY A N 1
ATOM 713 C CA . GLY A 1 100 ? -4.770 3.280 6.665 1.00 94.06 100 GLY A CA 1
ATOM 714 C C . GLY A 1 100 ? -4.414 4.440 7.599 1.00 94.06 100 GLY A C 1
ATOM 715 O O . GLY A 1 100 ? -4.980 4.585 8.679 1.00 94.06 100 GLY A O 1
ATOM 716 N N . GLN A 1 101 ? -3.538 5.339 7.157 1.00 93.44 101 GLN A N 1
ATOM 717 C CA . GLN A 1 101 ? -3.154 6.537 7.902 1.00 93.44 101 GLN A CA 1
ATOM 718 C C . GLN A 1 101 ? -4.317 7.528 8.097 1.00 93.44 101 GLN A C 1
ATOM 720 O O . GLN A 1 101 ? -4.367 8.204 9.131 1.00 93.44 101 GLN A O 1
ATOM 725 N N . LEU A 1 102 ? -5.250 7.616 7.144 1.00 92.62 102 LEU A N 1
ATOM 726 C CA . LEU A 1 102 ? -6.488 8.384 7.281 1.00 92.62 102 LEU A CA 1
ATOM 727 C C . LEU A 1 102 ? -7.409 7.749 8.328 1.00 92.62 102 LEU A C 1
ATOM 729 O O . LEU A 1 102 ? -7.833 8.441 9.250 1.00 92.62 102 LEU A O 1
ATOM 733 N N . LEU A 1 103 ? -7.675 6.443 8.222 1.00 92.31 103 LEU A N 1
ATOM 734 C CA . LEU A 1 103 ? -8.528 5.709 9.165 1.00 92.31 103 LEU A CA 1
ATOM 735 C C . LEU A 1 103 ? -7.999 5.795 10.601 1.00 92.31 103 LEU A C 1
ATOM 737 O O . LEU A 1 103 ? -8.760 6.098 11.519 1.00 92.31 103 LEU A O 1
ATOM 741 N N . LEU A 1 104 ? -6.686 5.616 10.782 1.00 90.75 104 LEU A N 1
ATOM 742 C CA . LEU A 1 104 ? -6.022 5.720 12.080 1.00 90.75 104 LEU A CA 1
ATOM 743 C C . LEU A 1 104 ? -6.204 7.113 12.711 1.00 90.75 104 LEU A C 1
ATOM 745 O O . LEU A 1 104 ? -6.450 7.226 13.910 1.00 90.75 104 LEU A O 1
ATOM 749 N N . ARG A 1 105 ? -6.108 8.184 11.909 1.00 90.31 105 ARG A N 1
ATOM 750 C CA . ARG A 1 105 ? -6.276 9.571 12.382 1.00 90.31 105 ARG A CA 1
ATOM 751 C C . ARG A 1 105 ? -7.731 9.978 12.576 1.00 90.31 105 ARG A C 1
ATOM 753 O O . ARG A 1 105 ? -7.997 10.842 13.404 1.00 90.31 105 ARG A O 1
ATOM 760 N N . ALA A 1 106 ? -8.653 9.384 11.826 1.00 88.44 106 ALA A N 1
ATOM 761 C CA . ALA A 1 106 ? -10.077 9.676 11.928 1.00 88.44 106 ALA A CA 1
ATOM 762 C C . ALA A 1 106 ? -10.705 9.140 13.229 1.00 88.44 106 ALA A C 1
ATOM 764 O O . ALA A 1 106 ? -11.792 9.581 13.588 1.00 88.44 106 ALA A O 1
ATOM 765 N N . GLN A 1 107 ? -10.027 8.222 13.937 1.00 79.31 107 GLN A N 1
ATOM 766 C CA . GLN A 1 107 ? -10.438 7.698 15.249 1.00 79.31 107 GLN A CA 1
ATOM 767 C C . GLN A 1 107 ? -11.896 7.203 15.277 1.00 79.31 107 GLN A C 1
ATOM 769 O O . GLN A 1 107 ? -12.627 7.411 16.243 1.00 79.31 107 GLN A O 1
ATOM 774 N N . VAL A 1 108 ? -12.326 6.511 14.216 1.00 72.88 108 VAL A N 1
ATOM 775 C CA . VAL A 1 108 ? -13.728 6.093 13.984 1.00 72.88 108 VAL A CA 1
ATOM 776 C C . VAL A 1 108 ? -14.172 4.918 14.890 1.00 72.88 108 VAL A C 1
ATOM 778 O O . VAL A 1 108 ? -15.180 4.262 14.638 1.00 72.88 108 VAL A O 1
ATOM 781 N N . GLY A 1 109 ? -13.435 4.638 15.970 1.00 70.62 109 GLY A N 1
ATOM 782 C CA . GLY A 1 109 ? -13.679 3.529 16.897 1.00 70.62 109 GLY A CA 1
ATOM 783 C C . GLY A 1 109 ? -13.396 2.141 16.304 1.00 70.62 109 GLY A C 1
ATOM 784 O O . GLY A 1 109 ? -12.849 2.013 15.211 1.00 70.62 109 GLY A O 1
ATOM 785 N N . ASN A 1 110 ? -13.812 1.091 17.022 1.00 73.69 110 ASN A N 1
ATOM 786 C CA . ASN A 1 110 ? -13.459 -0.317 16.754 1.00 73.69 110 ASN A CA 1
ATOM 787 C C . ASN A 1 110 ? -13.796 -0.823 15.336 1.00 73.69 110 ASN A C 1
ATOM 789 O O . ASN A 1 110 ? -13.226 -1.810 14.878 1.00 73.69 110 ASN A O 1
ATOM 793 N N . ALA A 1 111 ? -14.732 -0.184 14.624 1.00 71.75 111 ALA A N 1
ATOM 794 C CA . ALA A 1 111 ? -15.054 -0.554 13.245 1.00 71.75 111 ALA A CA 1
ATOM 795 C C . ALA A 1 111 ? -13.878 -0.301 12.280 1.00 71.75 111 ALA A C 1
ATOM 797 O O . ALA A 1 111 ? -13.740 -1.013 11.285 1.00 71.75 111 ALA A O 1
ATOM 798 N N . ALA A 1 112 ? -13.015 0.677 12.583 1.00 82.31 112 ALA A N 1
ATOM 799 C CA . ALA A 1 112 ? -11.819 0.964 11.797 1.00 82.31 112 ALA A CA 1
ATOM 800 C C . ALA A 1 112 ? -10.713 -0.082 12.008 1.00 82.31 112 ALA A C 1
ATOM 802 O O . ALA A 1 112 ? -9.946 -0.331 11.080 1.00 82.31 112 ALA A O 1
ATOM 803 N N . ASP A 1 113 ? -10.659 -0.741 13.169 1.00 90.12 113 ASP A N 1
ATOM 804 C CA . ASP A 1 113 ? -9.581 -1.679 13.510 1.00 90.12 113 ASP A CA 1
ATOM 805 C C . ASP A 1 113 ? -9.560 -2.888 12.571 1.00 90.12 113 ASP A C 1
ATOM 807 O O . ASP A 1 113 ? -8.499 -3.280 12.095 1.00 90.12 113 ASP A O 1
ATOM 811 N N . ASN A 1 114 ? -10.730 -3.425 12.211 1.00 92.31 114 ASN A N 1
ATOM 812 C CA . ASN A 1 114 ? -10.825 -4.526 11.246 1.00 92.31 114 ASN A CA 1
ATOM 813 C C . ASN A 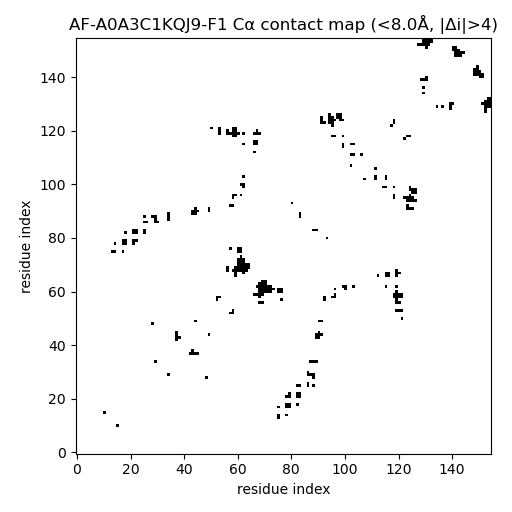1 114 ? -10.310 -4.125 9.856 1.00 92.31 114 ASN A C 1
ATOM 815 O O . ASN A 1 114 ? -9.636 -4.913 9.195 1.00 92.31 114 A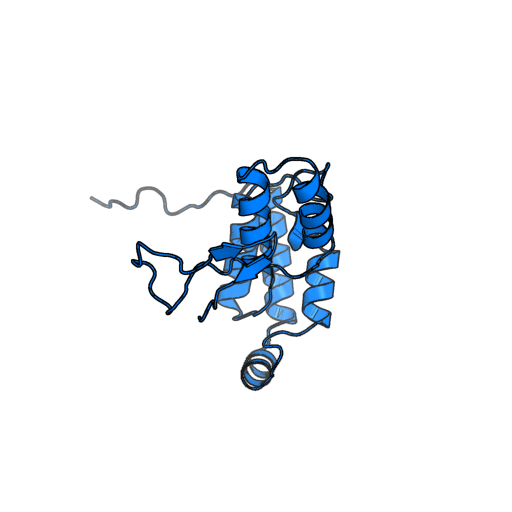SN A O 1
ATOM 819 N N . ALA A 1 115 ? -10.611 -2.902 9.408 1.00 93.69 115 ALA A N 1
ATOM 820 C CA . ALA A 1 115 ? -10.114 -2.394 8.133 1.00 93.69 115 ALA A CA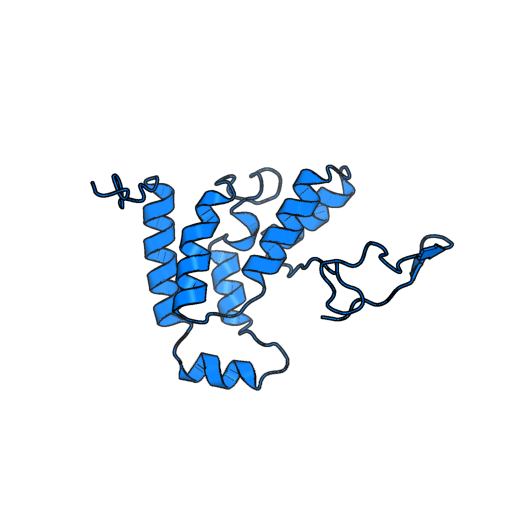 1
ATOM 821 C C . ALA A 1 115 ? -8.598 -2.151 8.183 1.00 93.69 115 ALA A C 1
ATOM 823 O O . ALA A 1 115 ? -7.895 -2.477 7.232 1.00 93.69 115 ALA A O 1
ATOM 824 N N . LEU A 1 116 ? -8.086 -1.630 9.299 1.00 95.31 116 LEU A N 1
ATOM 825 C CA . LEU A 1 116 ? -6.656 -1.412 9.518 1.00 95.31 116 LEU A CA 1
ATOM 826 C C . LEU A 1 116 ? -5.881 -2.736 9.554 1.00 95.31 116 LEU A C 1
ATOM 828 O O . LEU A 1 116 ? -4.860 -2.844 8.880 1.00 95.31 116 LEU A O 1
ATOM 832 N N . LEU A 1 117 ? -6.406 -3.756 10.240 1.00 95.50 117 LEU A N 1
ATOM 833 C CA . LEU A 1 117 ? -5.861 -5.117 10.240 1.00 95.50 117 LEU A CA 1
ATOM 834 C C . LEU A 1 117 ? -5.855 -5.721 8.831 1.00 95.50 117 LEU A C 1
ATOM 836 O O . LEU A 1 117 ? -4.859 -6.307 8.414 1.00 95.50 117 LEU A O 1
ATOM 840 N N . ALA A 1 118 ? -6.942 -5.548 8.073 1.00 96.44 118 ALA A N 1
ATOM 841 C CA . ALA A 1 118 ? -7.016 -6.022 6.694 1.00 96.44 118 ALA A CA 1
ATOM 842 C C . ALA A 1 118 ? -5.988 -5.321 5.791 1.00 96.44 118 ALA A C 1
ATOM 844 O O . ALA A 1 118 ? -5.308 -5.986 5.013 1.00 96.44 118 ALA A O 1
ATOM 845 N N . ILE A 1 119 ? -5.834 -3.998 5.914 1.00 96.69 119 ILE A N 1
ATOM 846 C CA . ILE A 1 119 ? -4.830 -3.219 5.173 1.00 96.69 119 ILE A CA 1
ATOM 847 C C . ILE A 1 119 ? -3.417 -3.686 5.527 1.00 96.69 119 ILE A C 1
ATOM 849 O O . ILE A 1 119 ? -2.611 -3.912 4.626 1.00 96.69 119 ILE A O 1
ATOM 853 N N . ALA A 1 120 ? -3.122 -3.875 6.817 1.00 96.75 120 ALA A N 1
ATOM 854 C CA . ALA A 1 120 ? -1.830 -4.381 7.274 1.00 96.75 120 ALA A CA 1
ATOM 855 C C . ALA A 1 120 ? -1.526 -5.776 6.701 1.00 96.75 120 ALA A C 1
ATOM 857 O O . ALA A 1 120 ? -0.398 -6.038 6.294 1.00 96.75 120 ALA A O 1
ATOM 858 N N . ALA A 1 121 ? -2.552 -6.626 6.579 1.00 97.00 121 ALA A N 1
ATOM 859 C CA . ALA A 1 121 ? -2.481 -7.947 5.958 1.00 97.00 121 ALA A CA 1
ATOM 860 C C . ALA A 1 121 ? -2.486 -7.929 4.413 1.00 97.00 121 ALA A C 1
ATOM 862 O O . ALA A 1 121 ? -2.527 -8.987 3.789 1.00 97.00 121 ALA A O 1
ATOM 863 N N . GLY A 1 122 ? -2.453 -6.751 3.780 1.00 96.75 122 GLY A N 1
ATOM 864 C CA . GLY A 1 122 ? -2.316 -6.621 2.330 1.00 96.75 122 GLY A CA 1
ATOM 865 C C . GLY A 1 122 ? -3.615 -6.445 1.547 1.00 96.75 122 GLY A C 1
ATOM 866 O O . GLY A 1 122 ? -3.575 -6.493 0.315 1.00 96.75 122 GLY A O 1
ATOM 867 N N . ALA A 1 123 ? -4.754 -6.207 2.205 1.00 96.94 123 ALA A N 1
ATOM 868 C CA . ALA A 1 123 ? -5.967 -5.784 1.511 1.00 96.94 123 ALA A CA 1
ATOM 869 C C . ALA A 1 123 ? -5.734 -4.400 0.868 1.00 96.94 123 ALA A C 1
ATOM 871 O O . ALA A 1 123 ? -5.451 -3.436 1.587 1.00 96.94 123 ALA A O 1
ATOM 872 N N . PRO A 1 124 ? -5.838 -4.265 -0.469 1.00 95.00 124 PRO A N 1
ATOM 873 C CA . PRO A 1 124 ? -5.663 -2.976 -1.123 1.00 95.00 124 PRO A CA 1
ATOM 874 C C . PRO A 1 124 ? -6.728 -1.978 -0.664 1.00 95.00 124 PRO A C 1
ATOM 876 O O . PRO A 1 124 ? -7.913 -2.306 -0.608 1.00 95.00 124 PRO A O 1
ATOM 879 N N . ALA A 1 125 ? -6.316 -0.747 -0.382 1.00 95.19 125 ALA A N 1
ATOM 880 C CA . ALA A 1 125 ? -7.214 0.337 -0.016 1.00 95.19 125 ALA A CA 1
ATOM 881 C C . ALA A 1 125 ? -6.816 1.630 -0.729 1.00 95.19 125 ALA A C 1
ATOM 883 O O . ALA A 1 125 ? -5.688 1.803 -1.182 1.00 95.19 125 ALA A O 1
ATOM 884 N N . THR A 1 126 ? -7.766 2.549 -0.857 1.00 94.19 126 THR A N 1
ATOM 885 C CA . THR A 1 126 ? -7.537 3.857 -1.469 1.00 94.19 126 THR A CA 1
ATOM 886 C C . THR A 1 126 ? -8.481 4.889 -0.869 1.00 94.19 126 THR A C 1
ATOM 888 O O . THR A 1 126 ? -9.441 4.545 -0.178 1.00 94.19 126 THR A O 1
ATOM 891 N N . ILE A 1 127 ? -8.214 6.162 -1.142 1.00 91.31 127 ILE A N 1
ATOM 892 C CA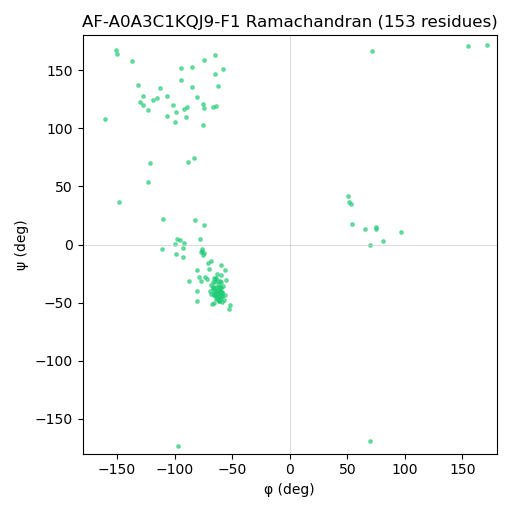 . ILE A 1 127 ? -9.068 7.276 -0.740 1.00 91.31 127 ILE A CA 1
ATOM 893 C C . ILE A 1 127 ? -9.788 7.792 -1.985 1.00 91.31 127 ILE A C 1
ATOM 895 O O . ILE A 1 127 ? -9.186 8.404 -2.867 1.00 91.31 127 ILE A O 1
ATOM 899 N N . ALA A 1 128 ? -11.100 7.574 -2.042 1.00 89.50 128 ALA A N 1
ATOM 900 C CA . ALA A 1 128 ? -11.948 8.047 -3.130 1.00 89.50 128 ALA A CA 1
ATOM 901 C C . ALA A 1 128 ? -12.467 9.468 -2.832 1.00 89.50 128 ALA A C 1
ATOM 903 O O . ALA A 1 128 ? -13.635 9.670 -2.498 1.00 89.50 128 ALA A O 1
ATOM 904 N N . LEU A 1 129 ? -11.566 10.455 -2.887 1.00 83.25 129 LEU A N 1
ATOM 905 C CA . LEU A 1 129 ? -11.880 11.842 -2.521 1.00 83.25 129 LEU A CA 1
ATOM 906 C C . LEU A 1 129 ? -12.587 12.606 -3.651 1.00 83.25 129 LEU A C 1
ATOM 908 O O . LEU A 1 129 ? -13.621 13.231 -3.412 1.00 83.25 129 LEU A O 1
ATOM 912 N N . LEU A 1 130 ? -12.048 12.533 -4.871 1.00 83.88 130 LEU A N 1
ATOM 913 C CA . LEU A 1 130 ? -12.411 13.420 -5.981 1.00 83.88 130 LEU A CA 1
ATOM 914 C C . LEU A 1 130 ? -13.646 12.932 -6.755 1.00 83.88 130 LEU A C 1
ATOM 916 O O . LEU A 1 130 ? -13.760 11.754 -7.093 1.00 83.88 130 LEU A O 1
ATOM 920 N N . ASP A 1 131 ? -14.553 13.860 -7.066 1.00 81.19 131 ASP A N 1
ATOM 921 C CA . ASP A 1 131 ? -15.737 13.608 -7.904 1.00 81.19 131 ASP A CA 1
ATOM 922 C C . ASP A 1 131 ? -15.458 13.785 -9.403 1.00 81.19 131 ASP A C 1
ATOM 924 O O . ASP A 1 131 ? -16.124 13.169 -10.230 1.00 81.19 131 ASP A O 1
ATOM 928 N N . SER A 1 132 ? -14.536 14.684 -9.753 1.00 76.44 132 SER A N 1
ATOM 929 C CA . SER A 1 132 ? -14.283 15.127 -11.132 1.00 76.44 132 SER A CA 1
ATOM 930 C C . SER A 1 132 ? -12.815 15.499 -11.355 1.00 76.44 132 SER A C 1
ATOM 932 O O . SER A 1 132 ? -12.533 16.494 -12.019 1.00 76.44 132 SER A O 1
ATOM 934 N N . ALA A 1 133 ? -11.894 14.767 -10.716 1.00 72.06 133 ALA A N 1
ATOM 935 C CA . ALA A 1 133 ? -10.456 15.066 -10.696 1.00 72.06 133 ALA A CA 1
ATOM 936 C C . ALA A 1 133 ? -10.080 16.497 -10.228 1.00 72.06 133 ALA A C 1
ATOM 938 O O . ALA A 1 133 ? -8.962 16.959 -10.451 1.00 72.06 133 ALA A O 1
ATOM 939 N N . ASP A 1 134 ? -10.998 17.201 -9.555 1.00 74.94 134 ASP A N 1
ATOM 940 C CA . ASP A 1 134 ? -10.803 18.574 -9.087 1.00 74.94 134 ASP A CA 1
ATOM 941 C C . ASP A 1 134 ? -10.431 18.604 -7.599 1.00 74.94 134 ASP A C 1
ATOM 943 O O . ASP A 1 134 ? -11.274 18.411 -6.721 1.00 74.94 134 ASP A O 1
ATOM 947 N N . TRP A 1 135 ? -9.152 18.864 -7.322 1.00 71.81 135 TRP A N 1
ATOM 948 C CA . TRP A 1 135 ? -8.609 19.001 -5.968 1.00 71.81 135 TRP A CA 1
ATOM 949 C C . TRP A 1 135 ? -9.102 20.257 -5.227 1.00 71.81 135 TRP A C 1
ATOM 951 O O . TRP A 1 135 ? -8.919 20.343 -4.014 1.00 71.81 135 TRP A O 1
ATOM 961 N N . GLY A 1 136 ? -9.705 21.224 -5.930 1.00 67.94 136 GLY A N 1
ATOM 962 C CA . GLY A 1 136 ? -10.248 22.468 -5.377 1.00 67.94 136 GLY A CA 1
ATOM 963 C C . GLY A 1 136 ? -11.762 22.455 -5.164 1.00 67.94 136 GLY A C 1
ATOM 964 O O . GLY A 1 136 ? -12.320 23.454 -4.709 1.00 67.94 136 GLY A O 1
ATOM 965 N N . ALA A 1 137 ? -12.441 21.349 -5.479 1.00 70.62 137 ALA A N 1
ATOM 966 C CA . ALA A 1 137 ? -13.882 21.253 -5.314 1.00 70.62 137 ALA A CA 1
ATOM 967 C C . ALA A 1 137 ? -14.274 21.297 -3.826 1.00 70.62 137 ALA A C 1
ATOM 969 O O . ALA A 1 137 ? -13.960 20.399 -3.048 1.00 70.62 137 ALA A O 1
ATOM 970 N N . GLU A 1 138 ? -15.042 22.314 -3.436 1.00 69.69 138 GLU A N 1
ATOM 971 C CA . GLU A 1 138 ? -15.563 22.453 -2.066 1.00 69.69 138 GLU A CA 1
ATOM 972 C C . GLU A 1 138 ? -16.735 21.501 -1.768 1.00 69.69 138 GLU A C 1
ATOM 974 O O . GLU A 1 138 ? -17.194 21.397 -0.629 1.00 69.69 138 GLU A O 1
ATOM 979 N N . ARG A 1 139 ? -17.265 20.820 -2.793 1.00 65.94 139 ARG A N 1
ATOM 980 C CA . ARG A 1 139 ? -18.437 19.947 -2.680 1.00 65.94 139 ARG A CA 1
ATOM 981 C C . ARG A 1 139 ? -18.126 18.538 -3.156 1.00 65.94 139 ARG A C 1
ATOM 983 O O . ARG A 1 139 ? -17.906 18.302 -4.338 1.00 65.94 139 ARG A O 1
ATOM 990 N N . ILE A 1 140 ? -18.208 17.608 -2.213 1.00 76.44 140 ILE A N 1
ATOM 991 C CA . ILE A 1 140 ? -18.237 16.167 -2.448 1.00 76.44 140 ILE A CA 1
ATOM 992 C C . ILE A 1 140 ? -19.705 15.757 -2.622 1.00 76.44 140 ILE A C 1
ATOM 994 O O . ILE A 1 140 ? -20.498 15.912 -1.693 1.00 76.44 140 ILE A O 1
ATOM 998 N N . ARG A 1 141 ? -20.087 15.226 -3.789 1.00 79.12 141 ARG A N 1
ATOM 999 C CA . ARG A 1 141 ? -21.434 14.695 -4.058 1.00 79.12 141 ARG A CA 1
ATOM 1000 C C . ARG A 1 141 ? -21.516 13.261 -3.546 1.00 79.12 141 ARG A C 1
ATOM 1002 O O . ARG A 1 141 ? -21.453 12.294 -4.303 1.00 79.12 141 ARG A O 1
ATOM 1009 N N . CYS A 1 142 ? -21.596 13.136 -2.228 1.00 85.81 142 CYS A N 1
ATOM 1010 C CA . CYS A 1 142 ? -21.908 11.887 -1.552 1.00 85.81 142 CYS A CA 1
ATOM 1011 C C . CYS A 1 142 ? -23.066 12.138 -0.591 1.00 85.81 142 CYS A C 1
ATOM 1013 O O . CYS A 1 142 ? -22.960 12.973 0.305 1.00 85.81 142 CYS A O 1
ATOM 1015 N N . GLU A 1 143 ? -24.166 11.425 -0.787 1.00 88.44 143 GLU A N 1
ATOM 1016 C CA . GLU A 1 143 ? -25.368 11.530 0.033 1.00 88.44 143 GLU A CA 1
ATOM 1017 C C . GLU A 1 143 ? -25.569 10.232 0.813 1.00 88.44 143 GLU A C 1
ATOM 1019 O O . GLU A 1 143 ? -25.450 9.142 0.255 1.00 88.44 143 GLU A O 1
ATOM 1024 N N . LEU A 1 144 ? -25.881 10.339 2.106 1.00 90.81 144 LEU A N 1
ATOM 1025 C CA . LEU A 1 144 ? -26.281 9.206 2.937 1.00 90.81 144 LEU A CA 1
ATOM 1026 C C . LEU A 1 144 ? -27.808 9.190 3.037 1.00 90.81 144 LEU A C 1
ATOM 1028 O O . LEU A 1 144 ? -28.394 10.084 3.645 1.00 90.81 144 LEU A O 1
ATOM 1032 N N . GLN A 1 145 ? -28.446 8.166 2.473 1.00 92.69 145 GLN A N 1
ATOM 1033 C CA . GLN A 1 145 ? -29.896 7.982 2.521 1.00 92.69 145 GLN A CA 1
ATOM 1034 C C . GLN A 1 145 ? -30.215 6.561 2.986 1.00 92.69 145 GLN A C 1
ATOM 1036 O O . GLN A 1 145 ? -29.741 5.599 2.388 1.00 92.69 145 GLN A O 1
ATOM 1041 N N . ASP A 1 146 ? -30.983 6.427 4.071 1.00 91.88 146 ASP A N 1
ATOM 1042 C CA . ASP A 1 146 ? -31.389 5.137 4.656 1.00 91.88 146 ASP A CA 1
ATOM 1043 C C . ASP A 1 146 ? -30.216 4.170 4.924 1.00 91.88 146 ASP A C 1
ATOM 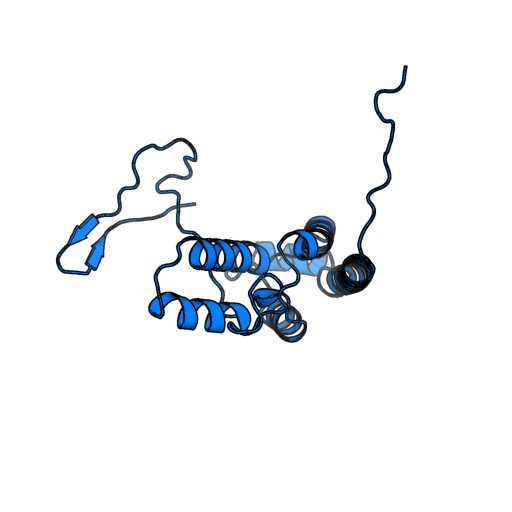1045 O O . ASP A 1 146 ? -30.319 2.959 4.741 1.00 91.88 146 ASP A O 1
ATOM 1049 N N . GLY A 1 147 ? -29.063 4.713 5.336 1.00 91.62 147 GLY A N 1
ATOM 1050 C CA . GLY A 1 147 ? -27.840 3.935 5.582 1.00 91.62 147 GLY A CA 1
ATOM 1051 C C . GLY A 1 147 ? -27.032 3.588 4.324 1.00 91.62 147 GLY A C 1
ATOM 1052 O O . GLY A 1 147 ? -26.011 2.914 4.428 1.00 91.62 147 GLY A O 1
ATOM 1053 N N . VAL A 1 148 ? -27.448 4.058 3.146 1.00 92.88 148 VAL A N 1
ATOM 1054 C CA . VAL A 1 148 ? -26.777 3.827 1.862 1.00 92.88 148 VAL A CA 1
ATOM 1055 C C . VAL A 1 148 ? -26.070 5.098 1.397 1.00 92.88 148 VAL A C 1
ATOM 1057 O O . VAL A 1 148 ? -26.686 6.158 1.299 1.00 92.88 148 VAL A O 1
ATOM 1060 N N . LEU A 1 149 ? -24.780 4.983 1.075 1.00 92.00 149 LEU A N 1
ATOM 1061 C CA . LEU A 1 149 ? -24.013 6.052 0.433 1.00 92.00 149 LEU A CA 1
ATOM 1062 C C . LEU A 1 149 ? -24.293 6.063 -1.077 1.00 92.00 149 LEU A C 1
ATOM 1064 O O . LEU A 1 149 ? -24.138 5.043 -1.749 1.00 92.00 149 LEU A O 1
ATOM 1068 N N . ARG A 1 150 ? -24.686 7.219 -1.618 1.00 90.56 150 ARG A N 1
ATOM 1069 C CA . ARG A 1 150 ? -24.917 7.461 -3.049 1.00 90.56 150 ARG A CA 1
ATOM 1070 C C . ARG A 1 150 ? -23.980 8.551 -3.554 1.00 90.56 150 ARG A C 1
ATOM 1072 O O . ARG A 1 150 ? -23.977 9.661 -3.034 1.00 90.56 150 ARG A O 1
ATOM 1079 N N . GLY A 1 151 ? -23.209 8.242 -4.588 1.00 87.56 151 GLY A N 1
ATOM 1080 C CA . GLY A 1 151 ? -22.264 9.168 -5.206 1.00 87.56 151 GLY A CA 1
ATOM 1081 C C . GLY A 1 151 ? -21.379 8.455 -6.222 1.00 87.56 151 GLY A C 1
ATOM 1082 O O . GLY A 1 151 ? -21.409 7.229 -6.326 1.00 87.56 151 GLY A O 1
ATOM 1083 N N . VAL A 1 152 ? -20.591 9.222 -6.972 1.00 86.38 152 VAL A N 1
ATOM 1084 C CA . VAL A 1 152 ? -19.606 8.694 -7.925 1.00 86.38 152 VAL A CA 1
ATOM 1085 C C . VAL A 1 152 ? -18.287 9.417 -7.702 1.00 86.38 152 VAL A C 1
ATOM 1087 O O . VAL A 1 152 ? -18.264 10.633 -7.527 1.00 86.38 152 VAL A O 1
ATOM 1090 N N . LYS A 1 153 ? -17.195 8.654 -7.716 1.00 84.81 153 LYS A N 1
ATOM 1091 C CA . LYS A 1 153 ? -15.827 9.160 -7.638 1.00 84.81 153 LYS A CA 1
ATOM 1092 C C . LYS A 1 153 ? -15.123 8.825 -8.941 1.00 84.81 153 LYS A C 1
ATOM 1094 O O . LYS A 1 153 ? -15.150 7.670 -9.360 1.00 84.81 153 LYS A O 1
ATOM 1099 N N . GLN A 1 154 ? -14.556 9.832 -9.592 1.00 75.75 154 GLN A N 1
ATOM 1100 C CA . GLN A 1 154 ? -13.815 9.681 -10.842 1.00 75.75 154 GLN A CA 1
ATOM 1101 C C . GLN A 1 154 ? -12.446 10.337 -10.677 1.00 75.75 154 GLN A C 1
ATOM 1103 O O . GLN A 1 154 ? -12.351 11.480 -10.214 1.00 75.75 154 GLN A O 1
ATOM 1108 N N . GLN A 1 155 ? -11.413 9.561 -11.006 1.00 61.94 155 GLN A N 1
ATOM 1109 C CA . GLN A 1 155 ? -10.022 10.000 -11.101 1.00 61.94 155 GLN A CA 1
ATOM 1110 C C . GLN A 1 155 ? -9.692 10.387 -12.537 1.00 61.94 155 GLN A C 1
ATOM 1112 O O . GLN A 1 155 ? -10.278 9.765 -13.453 1.00 61.94 155 GLN A O 1
#

pLDDT: mean 87.55, std 11.4, range [40.12, 97.69]

Sequence (155 aa):
MSVIGNTALRFSEDQAMIMDVARAFCADRSPMASVRALLESDAGFNPAVWQEMVDMGWPGMTLPEALGGAGLGVAAAVPVFEAMGRSLLGGPLMASLLAGQLLLRAQVGNAADNALLAIAAGAPATIALLDSADWGAERIRCELQDGVLRGVKQQ

Secondary structure (DSSP, 8-state):
--S-S---PPPPHHHHHHHHHHHHHHHHH--HHHHHHHHTSSSSS-HHHHHHHHHTTTTTTTS-GGGTS----GGGGHHHHHHHHHHT--SSHHHHHHHHHHHHHHT--HHHHHHHHHHHTT--------SSS-TT-S---EEEETTEEEE----

Solvent-accessible surface area (backbone atoms only — not comparable to full-atom values): 8924 Å² total; per-residue (Å²): 135,79,93,72,88,71,89,76,84,83,68,55,72,69,41,48,52,46,27,53,52,28,40,56,49,28,63,70,76,24,43,72,70,57,46,58,56,28,73,78,36,94,78,47,45,57,68,67,62,51,48,54,41,32,75,70,36,58,42,7,29,54,36,49,56,96,39,62,19,63,52,59,35,71,74,50,50,49,43,40,51,53,25,24,62,74,36,58,49,61,62,52,58,66,42,23,37,53,32,42,54,47,50,66,72,64,64,72,52,77,74,44,49,61,55,37,33,39,28,16,72,50,47,79,40,61,75,83,71,35,59,73,63,46,93,81,62,91,70,73,69,64,44,80,55,97,92,40,81,47,67,66,65,34,123

Nearest PDB structures (foldseek):
  6wy9-assembly1_B-2  TM=9.062E-01  e=4.895E-06  Thermomonospora curvata DSM 43183
  4x28-assembly1_C  TM=8.179E-01  e=5.371E-05  Mycobacterium tuberculosis H37Rv
  6wy9-assembly1_A-2  TM=7.393E-01  e=2.871E-02  Thermomonospora curvata DSM 43183

InterPro domains:
  IPR009100 Acyl-CoA dehydrogenase/oxidase, N-terminal and middle domain superfamily [SSF56645] (9-113)
  IPR013786 Acyl-CoA dehydrogenase/oxidase, N-terminal [PF02771] (12-99)
  IPR037069 Acyl-CoA dehydrogenase/oxidase, N-terminal domain superfamily [G3DSA:1.10.540.10] (9-123)

Foldseek 3Di:
DDPCPDPDDDDDPLLVVLLVVLLVLLVVQQDPVVQVVLVPDPQSADVVSLVVCLVVQLLQQQPDVLLLYVVNHPSSCVSNVVSCVVSVHDDLSVFSNVQLVCLVVVCPPPVSSVVSNCSSNRDRHHDLQAQDPDPPDPDAPWDQDPNDTDGDGDD

Radius of gyration: 18.08 Å; Cα contacts (8 Å, |Δi|>4): 188; chains: 1; bounding box: 58×44×39 Å